Protein AF-A0A1H5HAR4-F1 (afdb_monomer)

Structure (mmCIF, N/CA/C/O backbone):
data_AF-A0A1H5HAR4-F1
#
_entry.id   AF-A0A1H5HAR4-F1
#
loop_
_atom_site.group_PDB
_atom_site.id
_atom_site.type_symbol
_atom_site.label_atom_id
_atom_site.label_alt_id
_atom_site.label_comp_id
_atom_site.label_asym_id
_atom_site.label_entity_id
_atom_site.label_seq_id
_atom_site.pdbx_PDB_ins_code
_atom_site.Cartn_x
_atom_site.Cartn_y
_atom_site.Cartn_z
_atom_site.occupancy
_atom_site.B_iso_or_equiv
_atom_site.auth_seq_id
_atom_site.auth_comp_id
_atom_site.auth_asym_id
_atom_site.auth_atom_id
_atom_site.pdbx_PDB_model_num
ATOM 1 N N . MET A 1 1 ? -18.737 19.951 34.278 1.00 39.38 1 MET A N 1
ATOM 2 C CA . MET A 1 1 ? -17.472 19.304 33.861 1.00 39.38 1 MET A CA 1
ATOM 3 C C . MET A 1 1 ? -17.693 18.627 32.518 1.00 39.38 1 MET A C 1
ATOM 5 O O . MET A 1 1 ? -18.612 17.827 32.415 1.00 39.38 1 MET A O 1
ATOM 9 N N . ARG A 1 2 ? -16.921 18.986 31.486 1.00 43.62 2 ARG A N 1
ATOM 10 C CA . ARG A 1 2 ? -16.967 18.347 30.159 1.00 43.62 2 ARG A CA 1
ATOM 11 C C . ARG A 1 2 ? -15.930 17.221 30.159 1.00 43.62 2 ARG A C 1
ATOM 13 O O . ARG A 1 2 ? -14.782 17.481 30.501 1.00 43.62 2 ARG A O 1
ATOM 20 N N . ALA A 1 3 ? -16.341 15.992 29.857 1.00 59.00 3 ALA A N 1
ATOM 21 C CA . ALA A 1 3 ? -15.430 14.851 29.766 1.00 59.00 3 ALA A CA 1
ATOM 22 C C . ALA A 1 3 ? -14.366 15.080 28.665 1.00 59.00 3 ALA A C 1
ATOM 24 O O . ALA A 1 3 ? -14.628 15.845 27.728 1.00 59.00 3 ALA A O 1
ATOM 25 N N . PRO A 1 4 ? -13.176 14.457 28.767 1.00 62.84 4 PRO A N 1
ATOM 26 C CA . PRO A 1 4 ? -12.136 14.574 27.747 1.00 62.84 4 PRO A CA 1
ATOM 27 C C . PRO A 1 4 ? -12.633 14.066 26.384 1.00 62.84 4 PRO A C 1
ATOM 29 O O . PRO A 1 4 ? -13.446 13.147 26.313 1.00 62.84 4 PRO A O 1
ATOM 32 N N . GLN A 1 5 ? -12.127 14.654 25.294 1.00 59.75 5 GLN A N 1
ATOM 33 C CA . GLN A 1 5 ? -12.526 14.342 23.907 1.00 59.75 5 GLN A CA 1
ATOM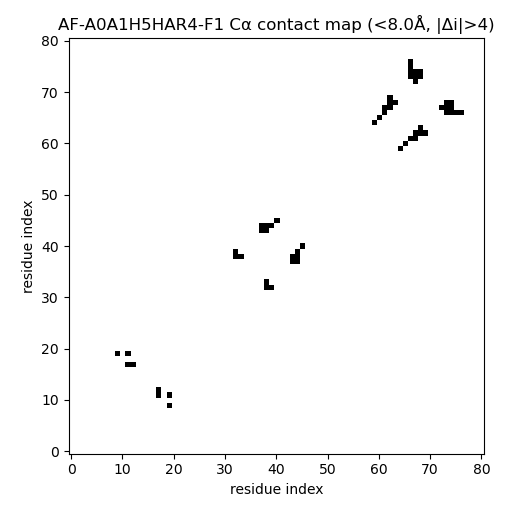 34 C C . GLN A 1 5 ? -12.260 12.884 23.487 1.00 59.75 5 GLN A C 1
ATOM 36 O O . GLN A 1 5 ? -12.755 12.443 22.456 1.00 59.75 5 GLN A O 1
ATOM 41 N N . SER A 1 6 ? -11.505 12.131 24.291 1.00 62.06 6 SER A N 1
ATOM 42 C CA . SER A 1 6 ? -11.285 10.692 24.135 1.00 62.06 6 SER A CA 1
ATOM 43 C C . SER A 1 6 ? -12.500 9.837 24.506 1.00 62.06 6 SER A C 1
ATOM 45 O O . SER A 1 6 ? -12.495 8.637 24.244 1.00 62.06 6 SER A O 1
ATOM 47 N N . VAL A 1 7 ? -13.534 10.419 25.121 1.00 56.59 7 VAL A N 1
ATOM 48 C CA . VAL A 1 7 ? -14.751 9.695 25.492 1.00 56.59 7 VAL A CA 1
ATOM 49 C C . VAL A 1 7 ? -15.772 9.829 24.359 1.00 56.59 7 VAL A C 1
ATOM 51 O O . VAL A 1 7 ? -16.306 10.924 24.160 1.00 56.59 7 VAL A O 1
ATOM 54 N N . PRO A 1 8 ? -16.080 8.748 23.616 1.00 56.41 8 PRO A N 1
ATOM 55 C CA . PRO A 1 8 ? -17.087 8.800 22.566 1.00 56.41 8 PRO A CA 1
ATOM 56 C C . PRO A 1 8 ? -18.434 9.219 23.164 1.00 56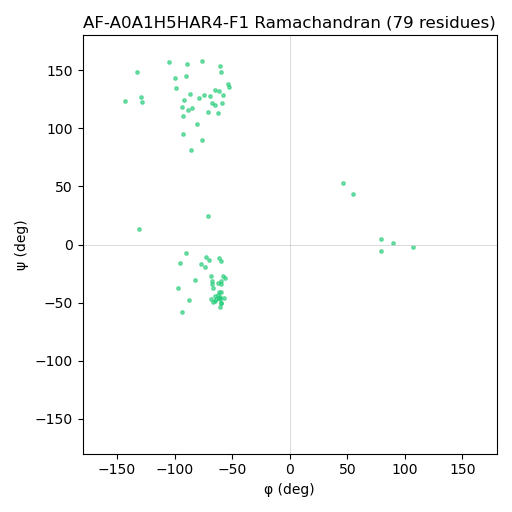.41 8 PRO A C 1
ATOM 58 O O . PRO A 1 8 ? -18.970 8.583 24.076 1.00 56.41 8 PRO A O 1
ATOM 61 N N . THR A 1 9 ? -18.984 10.319 22.653 1.00 59.22 9 THR A N 1
ATOM 62 C CA . THR A 1 9 ? -20.303 10.823 23.039 1.00 59.22 9 THR A CA 1
ATOM 63 C C . THR A 1 9 ? -21.359 9.956 22.373 1.00 59.22 9 THR A C 1
ATOM 65 O O . THR A 1 9 ? -21.790 10.196 21.252 1.00 59.22 9 THR A O 1
ATOM 68 N N . THR A 1 10 ? -21.758 8.893 23.058 1.00 63.84 10 THR A N 1
ATOM 69 C CA . THR A 1 10 ? -22.870 8.057 22.601 1.00 63.84 10 THR A CA 1
ATOM 70 C C . THR A 1 10 ? -24.174 8.583 23.191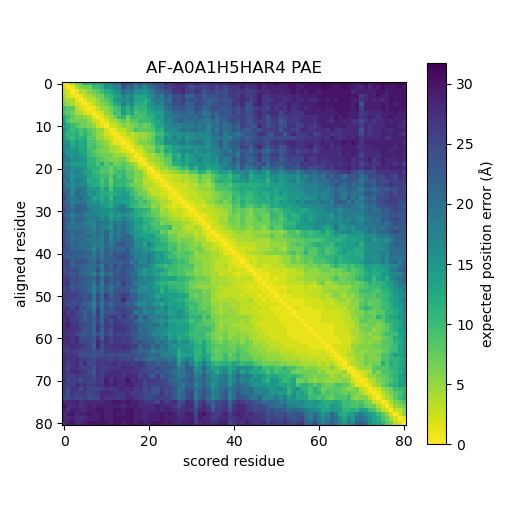 1.00 63.84 10 THR A C 1
ATOM 72 O O . THR A 1 10 ? -24.207 9.035 24.335 1.00 63.84 10 THR A O 1
ATOM 75 N N . SER A 1 11 ? -25.277 8.503 22.445 1.00 64.75 11 SER A N 1
ATOM 76 C CA . SER A 1 11 ? -26.632 8.864 22.900 1.00 64.75 11 SER A CA 1
ATOM 77 C C . SER A 1 11 ? -27.208 7.871 23.927 1.00 64.75 11 SER A C 1
ATOM 79 O O . SER A 1 11 ? -28.424 7.715 24.066 1.00 64.75 11 SER A O 1
ATOM 81 N N . ARG A 1 12 ? -26.333 7.163 24.651 1.00 65.62 12 ARG A N 1
ATOM 82 C CA . ARG A 1 12 ? -26.678 6.085 25.569 1.00 65.62 12 ARG A CA 1
ATOM 83 C C . ARG A 1 12 ? -27.499 6.614 26.737 1.00 65.62 12 ARG A C 1
ATOM 85 O O . ARG A 1 12 ? -27.010 7.392 27.552 1.00 65.62 12 ARG A O 1
ATOM 92 N N . LYS A 1 13 ? -28.711 6.086 26.881 1.00 71.62 13 LYS A N 1
ATOM 93 C CA . LYS A 1 13 ? -29.504 6.212 28.104 1.00 71.62 13 LYS A CA 1
ATOM 94 C C . LYS A 1 13 ? -29.130 5.082 29.078 1.00 71.62 13 LYS A C 1
ATOM 96 O O . LYS A 1 13 ? -29.106 3.918 28.661 1.00 71.62 13 LYS A O 1
ATOM 101 N N . PRO A 1 14 ? -28.816 5.381 30.353 1.00 67.25 14 PRO A N 1
ATOM 102 C CA . PRO A 1 14 ? -28.625 4.354 31.376 1.00 67.25 14 PRO A CA 1
ATOM 103 C C . PRO A 1 14 ? -29.828 3.399 31.435 1.00 67.25 14 PRO A C 1
ATOM 105 O O . PRO A 1 14 ? -30.971 3.837 31.350 1.00 67.25 14 PRO A O 1
ATOM 108 N N . GLY A 1 15 ? -29.575 2.090 31.527 1.00 72.38 15 GLY A N 1
ATOM 109 C CA . GLY A 1 15 ? -30.624 1.059 31.561 1.00 72.38 15 GLY A CA 1
ATOM 110 C C . GLY A 1 15 ? -31.236 0.681 30.205 1.00 72.38 15 GLY A C 1
ATOM 111 O O . GLY A 1 15 ? -32.003 -0.271 30.138 1.00 72.38 15 GLY A O 1
ATOM 112 N N . THR A 1 16 ? -30.885 1.368 29.112 1.00 68.94 16 THR A N 1
ATOM 113 C CA . THR A 1 16 ? -31.340 1.007 27.757 1.00 68.94 16 THR A CA 1
ATOM 114 C C . THR A 1 16 ? -30.247 0.205 27.039 1.00 68.94 16 THR A C 1
ATOM 116 O O . THR A 1 16 ? -29.076 0.603 27.103 1.00 68.94 16 THR A O 1
ATOM 119 N N . PRO A 1 17 ? -30.570 -0.912 26.357 1.00 64.88 17 PRO A N 1
ATOM 120 C CA . PRO A 1 17 ? -29.581 -1.637 25.565 1.00 64.88 17 PRO A CA 1
ATOM 121 C C . PRO A 1 17 ? -28.989 -0.702 24.504 1.00 64.88 17 PRO A C 1
ATOM 123 O O . PRO A 1 17 ? -29.719 -0.034 23.776 1.00 64.88 17 PRO A O 1
ATOM 126 N N . CYS A 1 18 ? -27.660 -0.624 24.437 1.00 65.12 18 CYS A N 1
ATOM 127 C CA . CYS A 1 18 ? -26.955 0.268 23.523 1.00 65.12 18 CYS A CA 1
ATOM 128 C C . CYS A 1 18 ? -25.831 -0.466 22.789 1.00 65.12 18 CYS A C 1
ATOM 130 O O . CYS A 1 18 ? -25.199 -1.363 23.345 1.00 65.12 18 CYS A O 1
ATOM 132 N N . GLY A 1 19 ? -25.548 -0.048 21.552 1.00 62.97 19 GLY A N 1
ATOM 133 C CA . GLY A 1 19 ? -24.432 -0.581 20.760 1.00 62.97 19 GLY A CA 1
ATOM 134 C C . GLY A 1 19 ? -23.047 -0.179 21.283 1.00 62.97 19 GLY A C 1
ATOM 135 O O . GLY A 1 19 ? -22.058 -0.795 20.918 1.00 62.97 19 GLY A O 1
ATOM 136 N N . CYS A 1 20 ? -22.978 0.798 22.192 1.00 64.75 20 CYS A N 1
ATOM 137 C CA . CYS A 1 20 ? -21.750 1.387 22.736 1.00 64.75 20 CYS A CA 1
ATOM 138 C C . CYS A 1 20 ? -20.804 0.422 23.467 1.00 64.75 20 CYS A C 1
ATOM 140 O O . CYS A 1 20 ? -19.683 0.806 23.778 1.00 64.75 20 CYS A O 1
ATOM 142 N N . GLY A 1 21 ? -21.270 -0.778 23.818 1.00 59.19 21 GLY A N 1
ATOM 143 C CA . GLY A 1 21 ? -20.479 -1.795 24.517 1.00 59.19 21 GLY A CA 1
ATOM 144 C C . GLY A 1 21 ? -20.558 -3.172 23.869 1.00 59.19 21 GLY A C 1
ATOM 145 O O . GLY A 1 21 ? -20.208 -4.158 24.510 1.00 59.19 21 GLY A O 1
ATOM 146 N N . ARG A 1 22 ? -21.069 -3.265 22.635 1.00 66.06 22 ARG A N 1
ATOM 147 C CA . ARG A 1 22 ? -21.064 -4.523 21.891 1.00 66.06 22 ARG A CA 1
ATOM 148 C C . ARG A 1 22 ? -19.765 -4.626 21.116 1.00 66.06 22 ARG A C 1
ATOM 150 O O . ARG A 1 22 ? -19.525 -3.852 20.197 1.00 66.06 22 ARG A O 1
ATOM 157 N N . THR A 1 23 ? -18.961 -5.614 21.478 1.00 71.75 23 THR A N 1
ATOM 158 C CA . THR A 1 23 ? -17.878 -6.071 20.618 1.00 71.75 23 THR A CA 1
ATOM 159 C C . THR A 1 23 ? -18.509 -6.803 19.442 1.00 71.75 23 THR A C 1
ATOM 161 O O . THR A 1 23 ? -19.160 -7.830 19.629 1.00 71.75 23 THR A O 1
ATOM 164 N N . ILE A 1 24 ? -18.365 -6.241 18.247 1.00 72.50 24 ILE A N 1
ATOM 165 C CA . ILE A 1 24 ? -18.731 -6.907 16.999 1.00 72.50 24 ILE A CA 1
ATOM 166 C C . ILE A 1 24 ? -17.458 -7.578 16.495 1.00 72.50 24 ILE A C 1
ATOM 168 O O . ILE A 1 24 ? -16.455 -6.907 16.259 1.00 72.50 24 ILE A O 1
ATOM 172 N N . THR A 1 25 ? -17.479 -8.901 16.390 1.00 80.12 25 THR A N 1
ATOM 173 C CA . THR A 1 25 ? -16.432 -9.661 15.707 1.00 80.12 25 THR A CA 1
ATOM 174 C C . THR A 1 25 ? -16.777 -9.688 14.230 1.00 80.12 25 THR A C 1
ATOM 176 O O . THR A 1 25 ? -17.837 -10.194 13.869 1.00 80.12 25 THR A O 1
ATOM 179 N N . LEU A 1 26 ? -15.908 -9.113 13.410 1.00 77.44 26 LEU A N 1
ATOM 180 C CA . LEU A 1 26 ? -16.028 -9.156 11.961 1.00 77.44 26 LEU A CA 1
ATOM 181 C C . LEU A 1 26 ? -15.091 -10.242 11.420 1.00 77.44 26 LEU A C 1
ATOM 183 O O . LEU A 1 26 ? -13.991 -10.411 11.951 1.00 77.44 26 LEU A O 1
ATOM 187 N N . ASP A 1 27 ? -15.519 -10.956 10.386 1.00 83.94 27 ASP A N 1
ATOM 188 C CA . ASP A 1 27 ? -14.691 -11.907 9.644 1.00 83.94 27 ASP A CA 1
ATOM 189 C C . ASP A 1 27 ? -13.733 -11.160 8.701 1.00 83.94 27 ASP A C 1
ATOM 191 O O . ASP A 1 27 ? -13.989 -10.014 8.319 1.00 83.94 27 ASP A O 1
ATOM 195 N N . ASP A 1 28 ? -12.629 -11.784 8.291 1.00 75.69 28 ASP A N 1
ATOM 196 C CA . ASP A 1 28 ? -11.689 -11.217 7.317 1.00 75.69 28 ASP A CA 1
ATOM 197 C C . ASP A 1 28 ? -12.365 -10.873 5.976 1.00 75.69 28 ASP A C 1
ATOM 199 O O . ASP A 1 28 ? -11.938 -9.932 5.303 1.00 75.69 28 ASP A O 1
ATOM 203 N N . ALA A 1 29 ? -13.449 -11.571 5.627 1.00 81.75 29 ALA A N 1
ATOM 204 C CA . ALA A 1 29 ? -14.259 -11.296 4.443 1.00 81.75 29 ALA A CA 1
ATOM 205 C C . ALA A 1 29 ? -15.207 -10.087 4.578 1.00 81.75 29 ALA A C 1
ATOM 207 O O . ALA A 1 29 ? -15.683 -9.584 3.558 1.00 81.75 29 ALA A O 1
ATOM 208 N N . ASP A 1 30 ? -15.487 -9.613 5.795 1.00 79.75 30 ASP A N 1
ATOM 209 C CA . ASP A 1 30 ? -16.421 -8.506 6.019 1.00 79.75 30 ASP A CA 1
ATOM 210 C C . ASP A 1 30 ? -15.759 -7.149 5.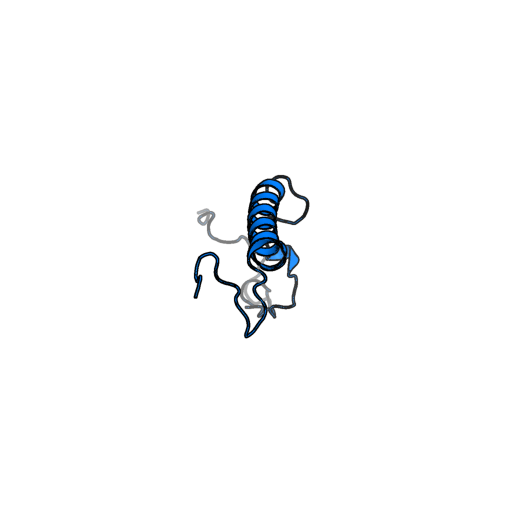725 1.00 79.75 30 ASP A C 1
ATOM 212 O O . ASP A 1 30 ? -14.731 -6.804 6.308 1.00 79.75 30 ASP A O 1
ATOM 216 N N . ASP A 1 31 ? -16.371 -6.340 4.858 1.00 73.88 31 ASP A N 1
ATOM 217 C CA . ASP A 1 31 ? -15.954 -4.964 4.534 1.00 73.88 31 ASP A CA 1
ATOM 218 C C . ASP A 1 31 ? -14.439 -4.778 4.263 1.00 73.88 31 ASP A C 1
ATOM 220 O O . ASP A 1 31 ? -13.793 -3.905 4.862 1.00 73.88 31 ASP A O 1
ATOM 224 N N . PRO A 1 32 ? -13.835 -5.560 3.346 1.00 71.81 32 PRO A N 1
ATOM 225 C CA . PRO A 1 32 ? -12.391 -5.524 3.098 1.00 71.81 32 PRO A CA 1
ATOM 226 C C . PRO A 1 32 ? -11.912 -4.134 2.655 1.00 71.81 32 PRO A C 1
ATOM 228 O O . PRO A 1 32 ? -10.831 -3.688 3.048 1.00 71.81 32 PRO A O 1
ATOM 231 N N . ASP A 1 33 ? -12.751 -3.410 1.913 1.00 69.06 33 ASP A N 1
ATOM 232 C CA . ASP A 1 33 ? -12.454 -2.067 1.420 1.00 69.06 33 ASP A CA 1
ATOM 233 C C . ASP A 1 33 ? -12.381 -1.039 2.558 1.00 69.06 33 ASP A C 1
ATOM 235 O O . ASP A 1 33 ? -11.545 -0.134 2.531 1.00 69.06 33 ASP A O 1
ATOM 239 N N . MET A 1 34 ? -13.194 -1.193 3.612 1.00 71.19 34 MET A N 1
ATOM 240 C CA . MET A 1 34 ? -13.181 -0.287 4.770 1.00 71.19 34 MET A CA 1
ATOM 241 C C . MET A 1 34 ? -11.961 -0.483 5.674 1.00 71.19 34 MET A C 1
ATOM 243 O O . MET A 1 34 ? -11.605 0.421 6.429 1.00 71.19 34 MET A O 1
ATOM 247 N N . ARG A 1 35 ? -11.294 -1.637 5.582 1.00 70.19 35 ARG A N 1
ATOM 248 C CA . ARG A 1 35 ? -10.089 -1.957 6.364 1.00 70.19 35 ARG A CA 1
ATOM 249 C C . ARG A 1 35 ? -8.793 -1.549 5.685 1.00 70.19 35 ARG A C 1
ATOM 251 O O . ARG A 1 35 ? -7.726 -1.644 6.295 1.00 70.19 35 ARG A O 1
ATOM 258 N N . MET A 1 36 ? -8.856 -1.097 4.436 1.00 72.50 36 MET A N 1
ATOM 259 C CA . MET A 1 36 ? -7.678 -0.556 3.780 1.00 72.50 36 MET A CA 1
ATOM 260 C C . MET A 1 36 ? -7.224 0.725 4.502 1.00 72.50 36 MET A C 1
ATOM 262 O O . MET A 1 36 ? -8.046 1.613 4.733 1.00 72.50 36 MET A O 1
ATOM 266 N N . PRO A 1 37 ? -5.919 0.880 4.812 1.00 75.44 37 PRO A N 1
ATOM 267 C CA . PRO A 1 37 ? -5.396 2.099 5.439 1.00 75.44 37 PRO A CA 1
ATOM 268 C C . PRO A 1 37 ? -5.710 3.369 4.640 1.00 75.44 37 PRO A C 1
ATOM 270 O O . PRO A 1 37 ? -5.852 4.450 5.205 1.00 75.44 37 PRO A O 1
ATOM 273 N N . PHE A 1 38 ? -5.830 3.221 3.319 1.00 81.75 38 PHE A N 1
ATOM 274 C CA . PHE A 1 38 ? -6.265 4.257 2.396 1.00 81.75 38 PHE A CA 1
ATOM 275 C C . PHE A 1 38 ? -7.383 3.689 1.531 1.00 81.75 38 PHE A C 1
ATOM 277 O O . PHE A 1 38 ? -7.207 2.636 0.915 1.00 81.75 38 PHE A O 1
ATOM 284 N N . GLN A 1 39 ? -8.514 4.391 1.483 1.00 79.81 39 GLN A N 1
ATOM 285 C CA . GLN A 1 39 ? -9.656 4.001 0.662 1.00 79.81 39 GLN A CA 1
ATOM 286 C C . GLN A 1 39 ? -9.264 3.977 -0.816 1.00 79.81 39 GLN A C 1
ATOM 288 O O . GLN A 1 39 ? -8.652 4.927 -1.320 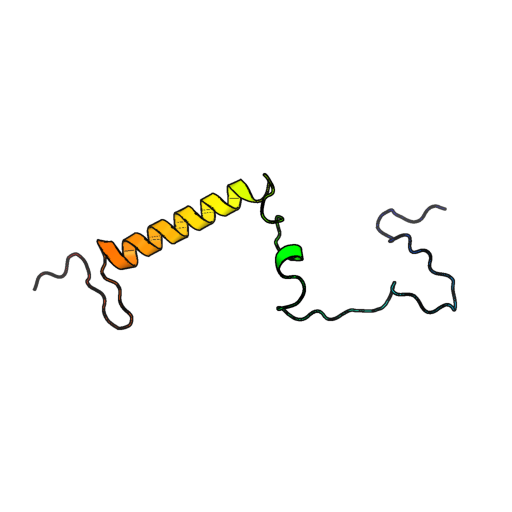1.00 79.81 39 GLN A O 1
ATOM 293 N N . HIS A 1 40 ? -9.617 2.891 -1.501 1.00 75.25 40 HIS A N 1
ATOM 294 C CA . HIS A 1 40 ? -9.363 2.727 -2.927 1.00 75.25 40 HIS A CA 1
ATOM 295 C C . HIS A 1 40 ? -9.933 3.913 -3.727 1.00 75.25 40 HIS A C 1
ATOM 297 O O . HIS A 1 40 ? -11.033 4.389 -3.453 1.00 75.25 40 HIS A O 1
ATOM 303 N N . GLY A 1 41 ? -9.180 4.409 -4.714 1.00 76.25 41 GLY A N 1
ATOM 304 C CA . GLY A 1 41 ? -9.599 5.541 -5.553 1.00 76.25 41 GLY A CA 1
ATOM 305 C C . GLY A 1 41 ? -9.421 6.930 -4.925 1.00 76.25 41 GLY A C 1
ATOM 306 O O . GLY A 1 41 ? -9.805 7.925 -5.536 1.00 76.25 41 GLY A O 1
ATOM 307 N N . THR A 1 42 ? -8.825 7.033 -3.734 1.00 82.31 42 THR A N 1
ATOM 308 C CA . THR A 1 42 ? -8.433 8.326 -3.149 1.00 82.31 42 THR A CA 1
ATOM 309 C C . THR A 1 42 ? -7.015 8.734 -3.560 1.00 82.31 42 THR A C 1
ATOM 311 O O . THR A 1 42 ? -6.158 7.884 -3.800 1.00 82.31 42 THR A O 1
ATOM 314 N N . LEU A 1 43 ? -6.718 10.041 -3.552 1.00 83.56 43 LEU A N 1
ATOM 315 C CA . LEU A 1 43 ? -5.354 10.552 -3.788 1.00 83.56 43 LEU A CA 1
ATOM 316 C C . LEU A 1 43 ? -4.344 10.028 -2.748 1.00 83.56 43 LEU A C 1
ATOM 318 O O . LEU A 1 43 ? -3.175 9.811 -3.057 1.00 83.56 43 LEU A O 1
ATOM 322 N N . ALA A 1 44 ? -4.795 9.778 -1.513 1.00 82.00 44 ALA A N 1
ATOM 323 C CA . ALA A 1 44 ? -3.966 9.179 -0.465 1.00 82.00 44 ALA A CA 1
ATOM 324 C C . ALA A 1 44 ? -3.619 7.704 -0.751 1.00 82.00 44 ALA A C 1
ATOM 326 O O . ALA A 1 44 ? -2.579 7.222 -0.308 1.00 82.00 44 ALA A O 1
ATOM 327 N N . TRP A 1 45 ? -4.468 6.996 -1.501 1.00 84.62 45 TRP A N 1
ATOM 328 C CA . TRP A 1 45 ? -4.245 5.614 -1.930 1.00 84.62 45 TRP A CA 1
ATOM 329 C C . TRP A 1 45 ? -3.357 5.506 -3.180 1.00 84.62 45 TRP A C 1
ATOM 331 O O . TRP A 1 45 ? -2.606 4.542 -3.315 1.00 84.62 45 TRP A O 1
ATOM 341 N N . GLU A 1 46 ? -3.386 6.499 -4.067 1.00 85.38 46 GLU A N 1
ATOM 342 C CA . GLU A 1 46 ? -2.688 6.474 -5.360 1.00 85.38 46 GLU A CA 1
ATOM 343 C C . GLU A 1 46 ? -1.163 6.307 -5.226 1.00 85.38 46 GLU A C 1
ATOM 345 O O . GLU A 1 46 ? -0.563 5.405 -5.820 1.00 85.38 46 GLU A O 1
ATOM 350 N N . ALA A 1 47 ? -0.520 7.127 -4.390 1.00 83.69 47 ALA A N 1
ATOM 351 C CA . ALA A 1 47 ? 0.925 7.057 -4.172 1.00 83.69 47 ALA A CA 1
ATOM 352 C C . ALA A 1 47 ? 1.406 5.685 -3.634 1.00 83.69 47 ALA A C 1
ATOM 354 O O . ALA A 1 47 ? 2.335 5.104 -4.214 1.00 83.69 47 ALA A O 1
ATOM 355 N N . PRO A 1 48 ? 0.813 5.114 -2.561 1.00 81.31 48 PRO A N 1
ATOM 356 C CA . PRO A 1 48 ? 1.193 3.783 -2.094 1.00 81.31 48 PRO A CA 1
ATOM 357 C C . PRO A 1 48 ? 0.815 2.671 -3.082 1.00 81.31 48 PRO A C 1
ATOM 359 O O . PRO A 1 48 ? 1.561 1.693 -3.184 1.00 81.31 48 PRO A O 1
ATOM 362 N N . TYR A 1 49 ? -0.276 2.820 -3.842 1.00 84.44 49 TYR A N 1
ATOM 363 C CA . TYR A 1 49 ? -0.667 1.861 -4.875 1.00 84.44 49 TYR A CA 1
ATOM 364 C C . TYR A 1 49 ? 0.408 1.726 -5.958 1.00 84.44 49 TYR A C 1
ATOM 366 O O . TYR A 1 49 ? 0.923 0.627 -6.177 1.00 84.44 49 TYR A O 1
ATOM 374 N N . HIS A 1 50 ? 0.837 2.834 -6.570 1.00 84.94 50 HIS A N 1
ATOM 375 C CA . HIS A 1 50 ? 1.864 2.795 -7.617 1.00 84.94 50 HIS A CA 1
ATOM 376 C C . HIS A 1 50 ? 3.211 2.272 -7.112 1.00 84.94 50 HIS A C 1
ATOM 378 O O . HIS A 1 50 ? 3.908 1.560 -7.838 1.00 84.94 50 HIS A O 1
ATOM 384 N N . ARG A 1 51 ? 3.563 2.547 -5.849 1.00 85.25 51 ARG A N 1
ATOM 385 C CA . ARG A 1 51 ? 4.762 1.972 -5.224 1.00 85.25 51 ARG A CA 1
ATOM 386 C C . ARG A 1 51 ? 4.689 0.446 -5.168 1.00 85.25 51 ARG A C 1
ATOM 388 O O . ARG A 1 51 ? 5.664 -0.226 -5.503 1.00 85.25 51 ARG A O 1
ATOM 395 N N . ARG A 1 52 ? 3.544 -0.099 -4.750 1.00 86.56 52 ARG A N 1
ATOM 396 C CA . ARG A 1 52 ? 3.333 -1.547 -4.629 1.00 86.56 52 ARG A CA 1
ATOM 397 C C . ARG A 1 52 ? 3.312 -2.216 -6.001 1.00 86.56 52 ARG A C 1
ATOM 399 O O . ARG A 1 52 ? 4.047 -3.178 -6.209 1.00 86.56 52 ARG A O 1
ATOM 406 N N . VAL A 1 53 ? 2.575 -1.641 -6.951 1.00 89.19 53 VAL A N 1
ATOM 407 C CA . VAL A 1 53 ? 2.516 -2.119 -8.341 1.00 89.19 53 VAL A CA 1
ATOM 408 C C . VAL A 1 53 ? 3.896 -2.109 -8.995 1.00 89.19 53 VAL A C 1
ATOM 410 O O . VAL A 1 53 ? 4.248 -3.070 -9.676 1.00 89.19 53 VAL A O 1
ATOM 413 N N . GLY A 1 54 ? 4.713 -1.075 -8.770 1.00 90.12 54 GLY A N 1
ATOM 414 C CA . GLY A 1 54 ? 6.079 -1.018 -9.295 1.00 90.12 54 GLY A CA 1
ATOM 415 C C . GLY A 1 54 ? 6.956 -2.165 -8.786 1.00 90.12 54 GLY A C 1
ATOM 416 O O . GLY A 1 54 ? 7.639 -2.821 -9.573 1.00 90.12 54 GLY A O 1
ATOM 417 N N . ILE A 1 55 ? 6.889 -2.457 -7.483 1.00 91.12 55 ILE A N 1
ATOM 418 C CA . ILE A 1 55 ? 7.622 -3.571 -6.865 1.00 91.12 55 ILE A CA 1
ATOM 419 C C . ILE A 1 55 ? 7.130 -4.918 -7.411 1.00 91.12 55 ILE A C 1
ATOM 421 O O . ILE A 1 55 ? 7.938 -5.750 -7.825 1.00 91.12 55 ILE A O 1
ATOM 425 N N . GLU A 1 56 ? 5.815 -5.133 -7.452 1.00 91.81 56 GLU A N 1
ATOM 426 C CA . GLU A 1 56 ? 5.213 -6.369 -7.967 1.00 91.81 56 GLU A CA 1
ATOM 427 C C . GLU A 1 56 ? 5.558 -6.595 -9.445 1.00 91.81 56 GLU A C 1
ATOM 429 O O . GLU A 1 56 ? 5.912 -7.710 -9.832 1.00 91.81 56 GLU A O 1
ATOM 434 N N . SER A 1 57 ? 5.541 -5.533 -10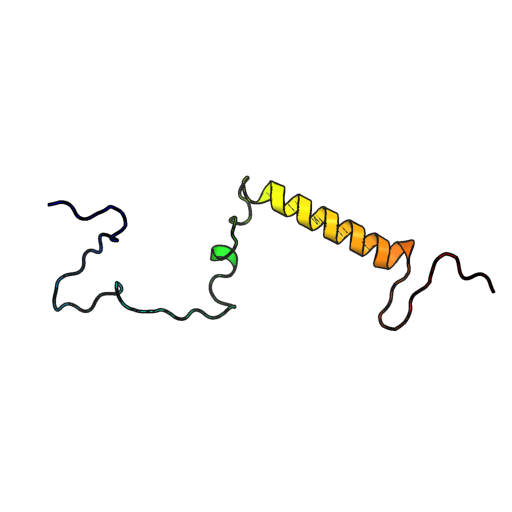.254 1.00 89.19 57 SER A N 1
ATOM 435 C CA . SER A 1 57 ? 5.904 -5.578 -11.674 1.00 89.19 57 SER A CA 1
ATOM 436 C C . SER A 1 57 ? 7.377 -5.933 -11.870 1.00 89.19 57 SER A C 1
ATOM 438 O O . SER A 1 57 ? 7.697 -6.793 -12.691 1.00 89.19 57 SER A O 1
ATOM 440 N N . LEU A 1 58 ? 8.277 -5.334 -11.082 1.00 90.12 58 LEU A N 1
ATOM 441 C CA . LEU A 1 58 ? 9.706 -5.651 -11.117 1.00 90.12 58 LEU A CA 1
ATOM 442 C C . LEU A 1 58 ? 9.959 -7.122 -10.771 1.00 90.12 58 LEU A C 1
ATOM 444 O O . LEU A 1 58 ? 10.694 -7.813 -11.478 1.00 90.12 58 LEU A O 1
ATOM 448 N N . PHE A 1 59 ? 9.341 -7.625 -9.701 1.00 87.75 59 PHE A N 1
ATOM 449 C CA . PHE A 1 59 ? 9.491 -9.027 -9.319 1.00 87.75 59 PHE A CA 1
ATOM 450 C C . PHE A 1 59 ? 8.869 -9.977 -10.343 1.00 87.75 59 PHE A C 1
ATOM 452 O O . PHE A 1 59 ? 9.441 -11.036 -10.610 1.00 87.75 59 PHE A O 1
ATOM 459 N N . ALA A 1 60 ? 7.736 -9.614 -10.944 1.00 87.44 60 ALA A N 1
ATOM 460 C CA . ALA A 1 60 ? 7.123 -10.395 -12.010 1.00 87.44 60 ALA A CA 1
ATOM 461 C C . ALA A 1 60 ? 8.038 -10.488 -13.241 1.00 87.44 60 ALA A C 1
ATOM 463 O O . ALA A 1 60 ? 8.215 -11.585 -13.776 1.00 87.44 60 ALA A O 1
ATOM 464 N N . ASP A 1 61 ? 8.661 -9.379 -13.647 1.00 87.25 61 ASP A N 1
ATOM 465 C CA . AS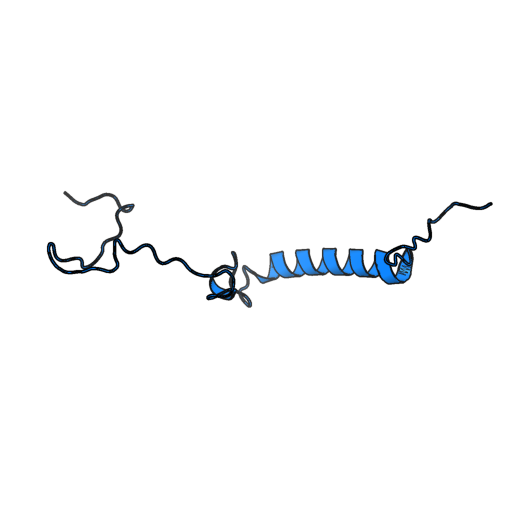P A 1 61 ? 9.619 -9.339 -14.756 1.00 87.25 61 ASP A CA 1
ATOM 466 C C . ASP A 1 61 ? 10.872 -10.172 -14.462 1.00 87.25 61 ASP A C 1
ATOM 468 O O . ASP A 1 61 ? 11.268 -11.024 -15.264 1.00 87.25 61 ASP A O 1
ATOM 472 N N . LEU A 1 62 ? 11.452 -10.008 -13.269 1.00 84.50 62 LEU A N 1
ATOM 473 C CA . LEU A 1 62 ? 12.587 -10.815 -12.832 1.00 84.50 62 LEU A CA 1
ATOM 474 C C . LEU A 1 62 ? 12.244 -12.304 -12.861 1.00 84.50 62 LEU A C 1
ATOM 476 O O . LEU A 1 62 ? 13.016 -13.101 -13.389 1.00 84.50 62 LEU A O 1
ATOM 480 N N . LYS A 1 63 ? 11.071 -12.678 -12.344 1.00 82.94 63 LYS A N 1
ATOM 481 C CA . LYS A 1 63 ? 10.622 -14.068 -12.265 1.00 82.94 63 LYS A CA 1
ATOM 482 C C . LYS A 1 63 ? 10.372 -14.677 -13.643 1.00 82.94 63 LYS A C 1
ATOM 484 O O . LYS A 1 63 ? 10.845 -15.782 -13.895 1.00 82.94 63 LYS A O 1
ATOM 489 N N . LYS A 1 64 ? 9.616 -13.995 -14.508 1.00 81.75 64 LYS A N 1
ATOM 490 C CA . LYS A 1 64 ? 9.163 -14.552 -15.793 1.00 81.75 64 LYS A CA 1
ATOM 491 C C . LYS A 1 64 ? 10.159 -14.345 -16.926 1.00 81.75 64 LYS A C 1
ATOM 493 O O . LYS A 1 64 ? 10.448 -15.296 -17.641 1.00 81.75 64 LYS A O 1
ATOM 498 N N . ASN A 1 65 ? 10.670 -13.129 -17.090 1.00 82.62 65 ASN A N 1
ATOM 499 C CA . ASN A 1 65 ? 11.375 -12.737 -18.310 1.00 82.62 65 ASN A CA 1
ATOM 500 C C . ASN A 1 65 ? 12.892 -12.862 -18.170 1.00 82.62 65 ASN A C 1
ATOM 502 O O . ASN A 1 65 ? 13.565 -13.244 -19.124 1.00 82.62 65 ASN A O 1
ATOM 506 N N . ARG A 1 66 ? 13.442 -12.546 -16.990 1.00 80.31 66 ARG A N 1
ATOM 507 C CA . ARG A 1 66 ? 14.899 -12.537 -16.785 1.00 80.31 66 ARG A CA 1
ATOM 508 C C . ARG A 1 66 ? 15.433 -13.859 -16.245 1.00 80.31 66 ARG A C 1
ATOM 510 O O . ARG A 1 66 ? 16.297 -14.462 -16.868 1.00 80.31 66 ARG A O 1
ATOM 517 N N . LEU A 1 67 ? 14.937 -14.308 -15.095 1.00 77.31 67 LEU A N 1
ATOM 518 C CA . LEU A 1 67 ? 15.498 -15.445 -14.354 1.00 77.31 67 LEU A CA 1
ATOM 519 C C . LEU A 1 67 ? 14.801 -16.782 -14.656 1.00 77.31 67 LEU A C 1
ATOM 521 O O . LEU A 1 67 ? 15.339 -17.833 -14.313 1.00 77.31 67 LEU A O 1
ATOM 525 N N . GLY A 1 68 ? 13.607 -16.764 -15.262 1.00 71.25 68 GLY A N 1
ATOM 526 C CA . GLY A 1 68 ? 12.833 -17.980 -15.544 1.00 71.25 68 GLY A CA 1
ATOM 527 C C . GLY A 1 68 ? 12.590 -18.820 -14.285 1.00 71.25 68 GLY A C 1
ATOM 528 O O . GLY A 1 68 ? 12.797 -20.033 -14.291 1.00 71.25 68 GLY A O 1
ATOM 529 N N . VAL A 1 69 ? 12.234 -18.169 -13.173 1.00 67.69 69 VAL A N 1
ATOM 530 C CA . VAL A 1 69 ? 12.036 -18.839 -11.883 1.00 67.69 69 VAL A CA 1
ATOM 531 C C . VAL A 1 69 ? 10.660 -19.488 -11.863 1.00 67.69 69 VAL A C 1
ATOM 533 O O . VAL A 1 69 ? 9.630 -18.838 -11.648 1.00 67.69 69 VAL A O 1
ATOM 536 N N . HIS A 1 70 ? 10.656 -20.801 -12.039 1.00 69.31 70 HIS A N 1
ATOM 537 C CA . HIS A 1 70 ? 9.482 -21.644 -11.896 1.00 69.31 70 HIS A CA 1
ATOM 538 C C . HIS A 1 70 ? 9.560 -22.418 -10.577 1.00 69.31 70 HIS A C 1
ATOM 540 O O . HIS A 1 70 ? 10.622 -22.609 -9.986 1.00 69.31 70 HIS A O 1
ATOM 546 N N . ARG A 1 71 ? 8.411 -22.853 -10.060 1.00 67.44 71 ARG A N 1
ATOM 547 C CA . ARG A 1 71 ? 8.377 -23.657 -8.834 1.00 67.44 71 ARG A CA 1
ATOM 548 C C . ARG A 1 71 ? 9.139 -24.966 -9.091 1.00 67.44 71 ARG A C 1
ATOM 550 O O . ARG A 1 71 ? 8.695 -25.762 -9.907 1.00 67.44 71 ARG A O 1
ATOM 557 N N . GLY A 1 72 ? 10.284 -25.153 -8.429 1.00 68.56 72 GLY A N 1
ATOM 558 C CA . GLY A 1 72 ? 11.172 -26.312 -8.621 1.00 68.56 72 GLY A CA 1
ATOM 559 C C . GLY A 1 72 ? 12.247 -26.156 -9.708 1.00 68.56 72 GLY A C 1
ATOM 560 O O . GLY A 1 72 ? 13.016 -27.087 -9.919 1.00 68.56 72 GLY A O 1
ATOM 561 N N . TYR A 1 73 ? 12.339 -25.002 -10.377 1.00 61.88 73 TYR A N 1
ATOM 562 C CA . TYR A 1 73 ? 13.348 -24.739 -11.406 1.00 61.88 73 TYR A CA 1
ATOM 563 C C . TYR A 1 73 ? 13.825 -23.284 -11.343 1.00 61.88 73 TYR A C 1
ATOM 565 O O . TYR A 1 73 ? 13.033 -22.348 -11.455 1.00 61.88 73 TYR A O 1
ATOM 573 N N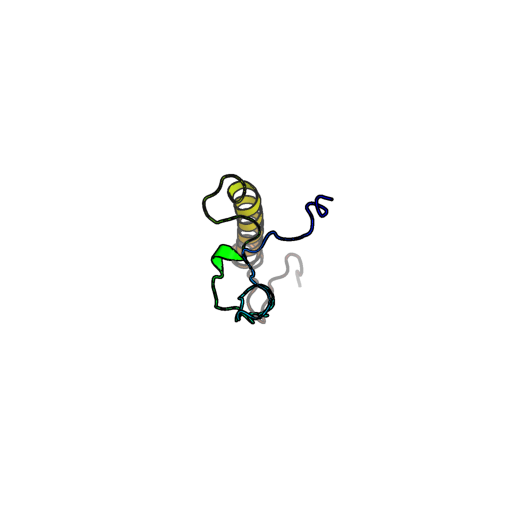 . PHE A 1 74 ? 15.131 -23.086 -11.185 1.00 65.12 74 PHE A N 1
ATOM 574 C CA . PHE A 1 74 ? 15.760 -21.767 -11.184 1.00 65.12 74 PHE A CA 1
ATOM 575 C C . PHE A 1 74 ? 16.922 -21.761 -12.176 1.00 65.12 74 PHE A C 1
ATOM 577 O O . PHE A 1 74 ? 17.846 -22.566 -12.051 1.00 65.12 74 PHE A O 1
ATOM 584 N N . ARG A 1 75 ? 16.897 -20.849 -13.154 1.00 60.38 75 ARG A N 1
ATOM 585 C CA . ARG A 1 75 ? 18.015 -20.649 -14.078 1.00 60.38 75 ARG A CA 1
ATOM 586 C C . ARG A 1 75 ? 18.928 -19.558 -13.517 1.00 60.38 75 ARG A C 1
ATOM 588 O O . ARG A 1 75 ? 18.687 -18.370 -13.704 1.00 60.38 75 ARG A O 1
ATOM 595 N N . GLY A 1 76 ? 19.975 -19.964 -12.802 1.00 60.12 76 GLY A N 1
ATOM 596 C CA . GLY A 1 76 ? 20.980 -19.033 -12.287 1.00 60.12 76 GLY A CA 1
ATOM 597 C C . GLY A 1 76 ? 21.821 -18.427 -13.411 1.00 60.12 76 GLY A C 1
ATOM 598 O O . GLY A 1 76 ? 22.399 -19.155 -14.218 1.00 60.12 76 GLY A O 1
ATOM 599 N N . PHE A 1 77 ? 21.921 -17.0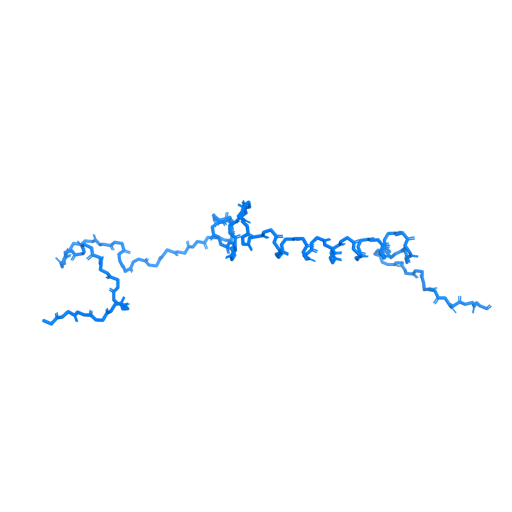97 -13.458 1.00 57.84 77 PHE A N 1
ATOM 600 C CA . PHE A 1 77 ? 22.923 -16.430 -14.290 1.00 57.84 77 PHE A CA 1
ATOM 601 C C . PHE A 1 77 ? 24.318 -16.733 -13.731 1.00 57.84 77 PHE A C 1
ATOM 603 O O . PHE A 1 77 ? 24.598 -16.425 -12.577 1.00 57.84 77 PHE A O 1
ATOM 610 N N . GLY A 1 78 ? 25.192 -17.323 -14.550 1.00 60.94 78 GLY A N 1
ATOM 611 C CA . GLY A 1 78 ? 26.623 -17.435 -14.243 1.00 60.94 78 GLY A CA 1
ATOM 612 C C . GLY A 1 78 ? 27.154 -18.816 -13.850 1.00 60.94 78 GLY A C 1
ATOM 613 O O . GLY A 1 78 ? 28.365 -18.947 -13.721 1.00 60.94 78 GLY A O 1
ATOM 614 N N . ILE A 1 79 ? 26.331 -19.866 -13.742 1.00 56.09 79 ILE A N 1
ATOM 615 C CA . ILE A 1 79 ? 26.864 -21.237 -13.624 1.00 56.09 79 ILE A CA 1
ATOM 616 C C . ILE A 1 79 ? 27.112 -21.773 -15.039 1.00 56.09 79 ILE A C 1
ATOM 618 O O . ILE A 1 79 ? 26.279 -22.459 -15.632 1.00 56.09 79 ILE A O 1
ATOM 622 N N . ARG A 1 80 ? 28.256 -21.387 -15.615 1.00 48.03 80 ARG A N 1
ATOM 623 C CA . ARG A 1 80 ? 28.875 -22.125 -16.721 1.00 48.03 80 ARG A CA 1
ATOM 624 C C . ARG A 1 80 ? 29.497 -23.393 -16.133 1.00 48.03 80 ARG A C 1
ATOM 626 O O . ARG A 1 80 ? 30.209 -23.307 -15.137 1.00 48.03 80 ARG A O 1
ATOM 633 N N . ARG A 1 81 ? 29.166 -24.540 -16.726 1.00 50.00 81 ARG A N 1
ATOM 634 C CA . ARG A 1 81 ? 29.878 -25.801 -16.499 1.00 50.00 81 ARG A CA 1
ATOM 635 C C . ARG A 1 81 ? 31.265 -25.730 -17.122 1.00 50.00 81 ARG A C 1
ATOM 637 O O . ARG A 1 81 ? 31.373 -25.056 -18.173 1.00 50.00 81 ARG A O 1
#

Sequence (81 aa):
MRAPQSVPTTSRKPGTPCGCGRTITLDDADDPDMRMPFQHGTLAWEAPYHRRVGIESLFADLKKNRLGVHRGYFRGFGIRR

Secondary structure (DSSP, 8-state):
-PPPTTS----PPTTS--GGG--PPPPTTSSGGGGSSS-TTSHHHHHHHHHHHHHHHHHHHIIIIIS--BTTB---TT---

Solvent-accessible surface area (backbone atoms only — not comparable to full-atom values): 5493 Å² total; per-residue (Å²): 137,84,78,63,89,86,58,82,88,65,94,70,52,90,97,52,95,59,75,91,78,60,84,79,88,75,58,86,82,56,63,57,66,78,68,39,96,44,48,84,94,35,80,80,24,49,62,60,47,54,54,50,52,51,52,54,50,51,52,49,43,43,32,62,74,70,35,50,56,47,97,95,42,73,56,70,89,81,80,76,130

Radius of gyration: 25.08 Å; Cα contacts (8 Å, |Δi|>4): 30; chains: 1; bounding box: 61×46×52 Å

Foldseek 3Di:
DDDDPVDPDDPDDPPDDDPPPDDDDDDCPPPVQVPPPDHPPDPVVVVVVVVVVVVVVVVVCCCVPNFVPDDVDTRDPPPDD

pLDDT: mean 72.57, std 11.79, range [39.38, 91.81]

Mean predicted aligned error: 15.44 Å

Organism: Rhodococcus jostii (NCBI:txid132919)